Protein AF-A0A9X8VGD1-F1 (afdb_monomer_lite)

Secondary structure (DSSP, 8-state):
-HHHHHHHTT--GGGEEESS---TTS-----EEE--TTSPPP-GGG--BTTB--------SS---TT-SS------------

pLDDT: mean 96.86, std 1.47, range [90.81, 98.56]

Structure (mmCIF, N/CA/C/O backbone):
data_AF-A0A9X8VGD1-F1
#
_entry.id   AF-A0A9X8VGD1-F1
#
loop_
_atom_site.group_PDB
_atom_site.id
_atom_site.type_symbol
_atom_site.label_atom_id
_atom_site.label_alt_id
_atom_site.label_comp_id
_atom_site.label_asym_id
_atom_site.label_entity_id
_atom_site.label_seq_id
_atom_site.pdbx_PDB_ins_code
_atom_site.Cartn_x
_atom_site.Cartn_y
_atom_site.Cartn_z
_atom_site.occupancy
_atom_site.B_iso_or_equiv
_atom_site.auth_seq_id
_atom_site.auth_comp_id
_atom_site.auth_asym_id
_atom_site.auth_atom_id
_atom_site.pdbx_PDB_model_num
ATOM 1 N N . VAL A 1 1 ? 2.032 -7.956 2.233 1.00 96.06 1 VAL A N 1
ATOM 2 C CA . VAL A 1 1 ? 1.451 -7.510 0.941 1.00 96.06 1 VAL A CA 1
ATOM 3 C C . VAL A 1 1 ? 2.516 -7.017 -0.035 1.00 96.06 1 VAL A C 1
ATOM 5 O O . VAL A 1 1 ? 2.634 -7.615 -1.094 1.00 96.06 1 VAL A O 1
ATOM 8 N N . ALA A 1 2 ? 3.334 -6.010 0.312 1.00 97.56 2 ALA A N 1
ATOM 9 C CA . ALA A 1 2 ? 4.347 -5.444 -0.596 1.00 97.56 2 ALA A CA 1
ATOM 10 C C . ALA A 1 2 ? 5.275 -6.489 -1.255 1.00 97.56 2 ALA A C 1
ATOM 12 O O . ALA A 1 2 ? 5.424 -6.483 -2.473 1.00 97.56 2 ALA A O 1
ATOM 13 N N . ASP A 1 3 ? 5.827 -7.430 -0.483 1.00 97.88 3 ASP A N 1
ATOM 14 C CA . ASP A 1 3 ? 6.699 -8.484 -1.032 1.00 97.88 3 ASP A CA 1
ATOM 15 C C . ASP A 1 3 ? 5.970 -9.430 -1.997 1.00 97.88 3 ASP A C 1
ATOM 17 O O . ASP A 1 3 ? 6.544 -9.865 -2.993 1.00 97.88 3 ASP A O 1
ATOM 21 N N . TYR A 1 4 ? 4.693 -9.724 -1.738 1.00 98.25 4 TYR A N 1
ATOM 22 C CA . TYR A 1 4 ? 3.869 -10.554 -2.620 1.00 98.25 4 TYR A CA 1
ATOM 23 C C . TYR A 1 4 ? 3.563 -9.834 -3.933 1.00 98.25 4 TYR A C 1
ATOM 25 O O . TYR A 1 4 ? 3.681 -10.440 -4.993 1.00 98.25 4 TYR A O 1
ATOM 33 N N . LEU A 1 5 ? 3.260 -8.533 -3.878 1.00 98.25 5 LEU A N 1
ATOM 34 C CA . LEU A 1 5 ? 3.106 -7.698 -5.073 1.00 98.25 5 LEU A CA 1
ATOM 35 C C . LEU A 1 5 ? 4.405 -7.635 -5.888 1.00 98.25 5 LEU A C 1
ATOM 37 O O . LEU A 1 5 ? 4.363 -7.702 -7.114 1.00 98.25 5 LEU A O 1
ATOM 41 N N . ALA A 1 6 ? 5.560 -7.549 -5.221 1.00 98.19 6 ALA A N 1
ATOM 42 C CA . ALA A 1 6 ? 6.861 -7.550 -5.886 1.00 98.19 6 ALA 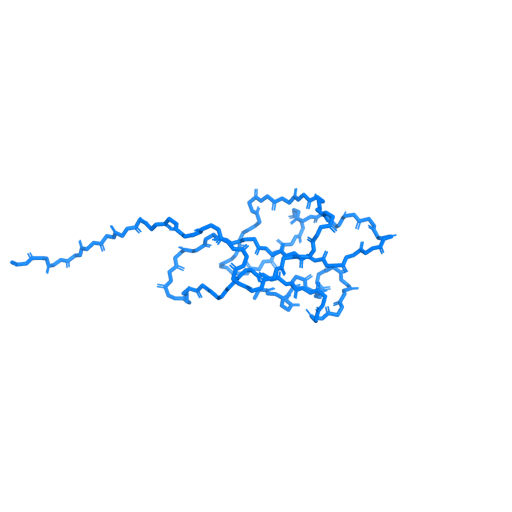A CA 1
ATOM 43 C C . ALA A 1 6 ? 7.103 -8.859 -6.652 1.00 98.19 6 ALA A C 1
ATOM 45 O O . ALA A 1 6 ? 7.461 -8.832 -7.830 1.00 98.19 6 ALA A O 1
ATOM 46 N N . ARG A 1 7 ? 6.852 -9.999 -5.993 1.00 98.06 7 ARG A N 1
ATOM 47 C CA . ARG A 1 7 ? 6.960 -11.336 -6.595 1.00 98.06 7 ARG A CA 1
ATOM 48 C C . ARG A 1 7 ? 5.992 -11.502 -7.762 1.00 98.06 7 ARG A C 1
ATOM 50 O O . ARG A 1 7 ? 6.422 -11.913 -8.833 1.00 98.06 7 ARG A O 1
ATOM 57 N N . PHE A 1 8 ? 4.728 -11.125 -7.575 1.00 98.00 8 PHE A N 1
ATOM 58 C CA . PHE A 1 8 ? 3.697 -11.184 -8.613 1.00 98.00 8 PHE A CA 1
ATOM 59 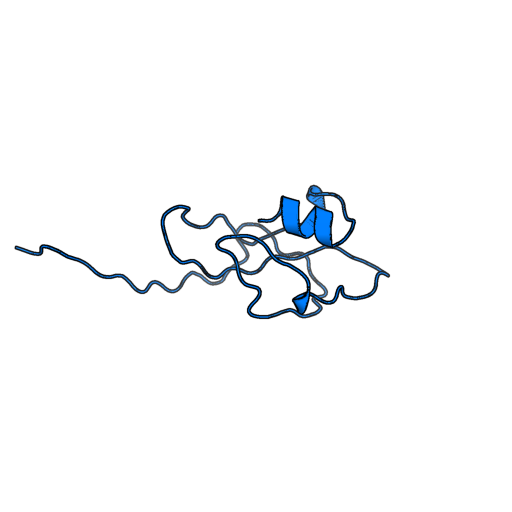C C . PHE A 1 8 ? 4.087 -10.387 -9.864 1.00 98.00 8 PHE A C 1
ATOM 61 O O . PHE A 1 8 ? 3.970 -10.883 -10.978 1.00 98.00 8 PHE A O 1
ATOM 68 N N . ALA A 1 9 ? 4.613 -9.176 -9.684 1.00 97.12 9 ALA A N 1
ATOM 69 C CA . ALA A 1 9 ? 5.026 -8.315 -10.788 1.00 97.12 9 ALA A CA 1
ATOM 70 C C . ALA A 1 9 ? 6.443 -8.609 -11.326 1.00 97.12 9 ALA A C 1
ATOM 72 O O . ALA A 1 9 ? 6.924 -7.899 -12.216 1.00 97.12 9 ALA A O 1
ATOM 73 N N . GLY A 1 10 ? 7.150 -9.608 -10.785 1.00 96.75 10 GLY A N 1
ATOM 74 C CA . GLY A 1 10 ? 8.517 -9.936 -11.199 1.00 96.75 10 GLY A CA 1
ATOM 75 C C . GLY A 1 10 ? 9.489 -8.761 -11.022 1.00 96.75 10 GLY A C 1
ATOM 76 O O . GLY A 1 10 ? 10.271 -8.438 -11.925 1.00 96.75 10 GLY A O 1
ATOM 77 N N . ILE A 1 11 ? 9.401 -8.060 -9.889 1.00 97.44 11 ILE A N 1
ATOM 78 C CA . ILE A 1 11 ? 10.277 -6.938 -9.530 1.00 97.44 11 ILE A CA 1
ATOM 79 C C . ILE A 1 11 ? 10.895 -7.134 -8.147 1.00 97.44 11 ILE A C 1
ATOM 81 O O . ILE A 1 11 ? 10.398 -7.873 -7.303 1.00 97.44 11 ILE A O 1
ATOM 85 N N . HIS A 1 12 ? 11.995 -6.427 -7.895 1.00 97.81 12 HIS A N 1
ATOM 86 C CA . HIS A 1 12 ? 12.641 -6.428 -6.588 1.00 97.81 12 HIS A CA 1
ATOM 87 C C . HIS A 1 12 ? 11.743 -5.770 -5.522 1.00 97.81 12 HIS A C 1
ATOM 89 O O . HIS A 1 12 ? 11.126 -4.743 -5.798 1.00 97.81 12 HIS A O 1
ATOM 95 N N . ALA A 1 13 ? 11.737 -6.278 -4.283 1.00 96.94 13 ALA A N 1
ATOM 96 C CA . ALA A 1 13 ? 10.908 -5.758 -3.181 1.00 96.94 13 ALA A CA 1
ATOM 97 C C . ALA A 1 13 ? 11.055 -4.237 -2.965 1.00 96.94 13 ALA A C 1
ATOM 99 O O . ALA A 1 13 ? 10.068 -3.519 -2.871 1.00 96.94 13 ALA A O 1
ATOM 100 N N . ARG A 1 14 ? 12.293 -3.718 -3.016 1.00 96.62 14 ARG A N 1
ATOM 101 C CA . ARG A 1 14 ? 12.611 -2.268 -2.973 1.00 96.62 14 ARG A CA 1
ATOM 102 C C . ARG A 1 14 ? 11.901 -1.395 -4.025 1.00 96.62 14 ARG A C 1
ATOM 104 O O . ARG A 1 14 ? 11.870 -0.169 -3.889 1.00 96.62 14 ARG A O 1
ATOM 111 N N . SER A 1 15 ? 11.410 -2.005 -5.105 1.00 97.81 15 SER A N 1
ATOM 112 C CA . SER A 1 15 ? 10.659 -1.330 -6.167 1.00 97.81 15 SER A CA 1
ATOM 113 C C . SER A 1 15 ? 9.183 -1.155 -5.810 1.00 97.81 15 SER A C 1
ATOM 115 O O . SER A 1 15 ? 8.485 -0.425 -6.508 1.00 97.81 15 SER A O 1
ATOM 117 N N . VAL A 1 16 ? 8.707 -1.781 -4.733 1.00 98.25 16 VAL A N 1
ATOM 118 C CA . VAL A 1 16 ? 7.374 -1.562 -4.174 1.00 98.25 16 VAL A CA 1
ATOM 119 C C . VAL A 1 16 ? 7.462 -0.506 -3.081 1.00 98.25 16 VAL A C 1
ATOM 121 O O . VAL A 1 16 ? 8.375 -0.495 -2.260 1.00 98.25 16 VAL A O 1
ATOM 124 N N . SER A 1 17 ? 6.521 0.425 -3.094 1.00 98.12 17 SER A N 1
ATOM 125 C CA . S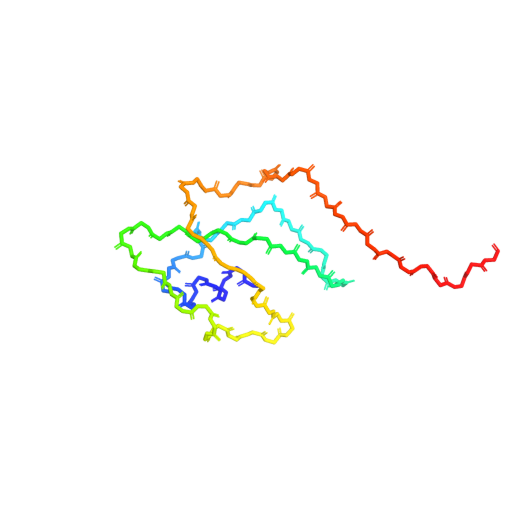ER A 1 17 ? 6.464 1.542 -2.158 1.00 98.12 17 SER A CA 1
ATOM 126 C C . SER A 1 17 ? 5.031 1.831 -1.742 1.00 98.12 17 SER A C 1
ATOM 128 O O . SER A 1 17 ? 4.089 1.382 -2.388 1.00 98.12 17 SER A O 1
ATOM 130 N N . TYR A 1 18 ? 4.867 2.549 -0.640 1.00 98.12 18 TYR A N 1
ATOM 131 C CA . TYR A 1 18 ? 3.579 2.879 -0.042 1.00 98.12 18 TYR A CA 1
ATOM 132 C C . TYR A 1 18 ? 3.732 4.143 0.810 1.00 98.12 18 TYR A C 1
ATOM 134 O O . TYR A 1 18 ? 4.850 4.557 1.123 1.00 98.12 18 TYR A O 1
ATOM 142 N N . ALA A 1 19 ? 2.615 4.777 1.167 1.00 97.81 19 ALA A N 1
ATOM 143 C CA . ALA A 1 19 ? 2.637 6.046 1.898 1.00 97.81 19 ALA A CA 1
ATOM 144 C C . ALA A 1 19 ? 2.849 5.891 3.417 1.00 97.81 19 ALA A C 1
ATOM 146 O O . ALA A 1 19 ? 3.265 6.832 4.083 1.00 97.81 19 ALA A O 1
ATOM 147 N N . GLY A 1 20 ? 2.592 4.716 3.984 1.00 96.81 20 GLY A N 1
ATOM 148 C CA . GLY A 1 20 ? 2.796 4.429 5.406 1.00 96.81 20 GLY A CA 1
ATOM 149 C C . GLY A 1 20 ? 2.362 3.011 5.749 1.00 96.81 20 GLY A C 1
ATOM 150 O O . GLY A 1 20 ? 1.796 2.330 4.900 1.00 96.81 20 GLY A O 1
ATOM 151 N N . LEU A 1 21 ? 2.621 2.556 6.969 1.00 97.62 21 LEU A N 1
ATOM 152 C CA . LEU A 1 21 ? 2.066 1.288 7.440 1.00 97.62 21 LEU A CA 1
ATOM 153 C C . LEU A 1 21 ? 0.581 1.459 7.800 1.00 97.62 21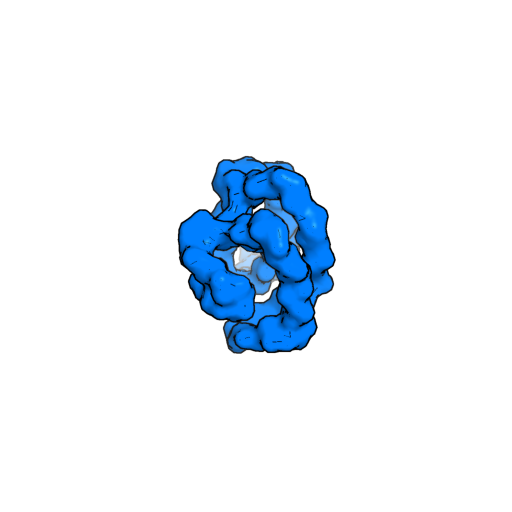 LEU A C 1
ATOM 155 O O . LEU A 1 21 ? 0.093 2.579 7.975 1.00 97.62 21 LEU A O 1
ATOM 159 N N . LYS A 1 22 ? -0.134 0.341 7.854 1.00 98.06 22 LYS A N 1
ATOM 160 C CA . LYS A 1 22 ? -1.537 0.247 8.259 1.00 98.06 22 LYS A CA 1
ATOM 161 C C . LYS A 1 22 ? -1.667 -0.804 9.354 1.00 98.06 22 LYS A C 1
ATOM 163 O O . LYS A 1 22 ? -0.813 -1.689 9.456 1.00 98.06 22 LYS A O 1
ATOM 168 N N . ASP A 1 23 ? -2.703 -0.678 10.172 1.00 98.00 23 ASP A N 1
ATOM 169 C CA . ASP A 1 23 ? -2.924 -1.559 11.313 1.00 98.00 23 ASP A CA 1
ATOM 170 C C . ASP A 1 23 ? -3.135 -3.003 10.862 1.00 98.00 23 ASP A C 1
ATOM 172 O O . ASP A 1 23 ? -3.910 -3.287 9.951 1.00 98.00 23 ASP A O 1
ATOM 176 N N . ARG A 1 24 ? -2.445 -3.936 11.525 1.00 95.19 24 ARG A N 1
ATOM 177 C CA . ARG A 1 24 ? -2.575 -5.371 11.234 1.00 95.19 24 ARG A CA 1
ATOM 178 C C . ARG A 1 24 ? -3.944 -5.920 11.636 1.00 95.19 24 ARG A C 1
ATOM 180 O O . ARG A 1 24 ? -4.442 -6.843 11.004 1.00 95.19 24 ARG A O 1
ATOM 187 N N . HIS A 1 25 ? -4.514 -5.381 12.708 1.00 97.31 25 HIS A N 1
ATOM 188 C CA . HIS A 1 25 ? -5.772 -5.833 13.297 1.00 97.31 25 HIS A CA 1
ATOM 189 C C . HIS A 1 25 ? -6.912 -4.870 12.947 1.00 97.31 25 HIS A C 1
ATOM 191 O O . HIS A 1 25 ? -7.588 -4.346 13.827 1.00 97.31 25 HIS A O 1
ATOM 197 N N . ALA A 1 26 ? -7.091 -4.611 11.653 1.00 97.94 26 ALA A N 1
ATOM 198 C CA . ALA A 1 26 ? -8.165 -3.791 11.107 1.00 97.94 26 ALA A CA 1
ATOM 199 C C . ALA A 1 26 ? -8.437 -4.180 9.646 1.00 97.94 26 ALA A C 1
ATOM 201 O O . ALA A 1 26 ? -7.600 -4.805 8.993 1.00 97.94 26 ALA A O 1
ATOM 202 N N . VAL A 1 27 ? -9.586 -3.762 9.114 1.00 98.19 27 VAL A N 1
ATOM 203 C CA . VAL A 1 27 ? -9.812 -3.728 7.663 1.00 98.19 27 VAL A CA 1
ATOM 204 C C . VAL A 1 27 ? -9.244 -2.410 7.152 1.00 98.19 27 VAL A C 1
ATOM 206 O O . VAL A 1 27 ? -9.643 -1.346 7.626 1.00 98.19 27 VAL A O 1
ATOM 209 N N . THR A 1 28 ? -8.280 -2.467 6.232 1.00 98.44 28 THR A N 1
ATOM 210 C CA . THR A 1 28 ? -7.572 -1.270 5.761 1.00 98.44 28 THR A CA 1
ATOM 211 C C . THR A 1 28 ? -7.519 -1.216 4.244 1.00 98.44 28 THR A C 1
ATOM 213 O O . THR A 1 28 ? -7.269 -2.219 3.582 1.00 98.44 28 THR A O 1
ATOM 216 N N . GLU A 1 29 ? -7.724 -0.017 3.705 1.00 98.38 29 GLU A N 1
ATOM 217 C CA . GLU A 1 29 ? -7.505 0.287 2.296 1.00 98.38 29 GLU A CA 1
ATOM 218 C C . GLU A 1 29 ? -6.230 1.123 2.153 1.00 98.38 29 GLU A C 1
ATOM 220 O O . GLU A 1 29 ? -5.979 2.074 2.904 1.00 98.38 29 GLU A O 1
ATOM 225 N N . GLN A 1 30 ? -5.381 0.748 1.200 1.00 98.00 30 GLN A N 1
ATOM 226 C CA . GLN A 1 30 ? -4.122 1.430 0.953 1.00 98.00 30 GLN A CA 1
ATOM 227 C C . GLN A 1 30 ? -3.664 1.260 -0.495 1.00 98.00 30 GLN A C 1
ATOM 229 O O . GLN A 1 30 ? -3.724 0.181 -1.074 1.00 98.00 30 GLN A O 1
ATOM 234 N N . TRP A 1 31 ? -3.059 2.322 -1.021 1.00 97.88 31 TRP A N 1
ATOM 235 C CA . TRP A 1 31 ? -2.273 2.281 -2.245 1.00 97.88 31 TRP A CA 1
ATOM 236 C C . TRP A 1 31 ? -0.870 1.696 -2.045 1.00 97.88 31 TRP A C 1
ATOM 238 O O . TRP A 1 31 ? -0.115 2.114 -1.160 1.00 97.88 31 TRP A O 1
ATOM 248 N N . PHE A 1 32 ? -0.488 0.813 -2.967 1.00 98.25 32 PHE A N 1
ATOM 249 C CA . PHE A 1 32 ? 0.895 0.429 -3.234 1.00 98.25 32 PHE A CA 1
ATOM 250 C C . PHE A 1 32 ? 1.325 0.983 -4.597 1.00 98.25 32 PHE A C 1
ATOM 252 O O . PHE A 1 32 ? 0.538 1.047 -5.537 1.00 98.25 32 PHE A O 1
ATOM 259 N N . CYS A 1 33 ? 2.590 1.371 -4.721 1.00 98.06 33 CYS A N 1
ATOM 260 C CA . CYS A 1 33 ? 3.188 1.862 -5.956 1.00 98.06 33 CYS A CA 1
ATOM 261 C C . CYS A 1 33 ? 4.342 0.945 -6.363 1.00 98.06 33 CYS A C 1
ATOM 263 O O . CYS A 1 33 ? 5.321 0.803 -5.624 1.00 98.06 33 CYS A O 1
ATOM 265 N N . LEU A 1 34 ? 4.210 0.329 -7.538 1.00 98.12 34 LEU A N 1
ATOM 266 C CA . LEU A 1 34 ? 5.188 -0.584 -8.120 1.00 98.12 34 LEU A CA 1
ATOM 267 C C . LEU A 1 34 ? 5.998 0.157 -9.190 1.00 98.12 34 LEU A C 1
ATOM 269 O O . LEU A 1 34 ? 5.461 0.596 -10.205 1.00 98.12 34 LEU A O 1
ATOM 273 N N . HIS A 1 35 ? 7.305 0.286 -8.978 1.00 97.62 35 HIS A N 1
ATOM 274 C CA . HIS A 1 35 ? 8.210 0.915 -9.935 1.00 97.62 35 HIS A CA 1
ATOM 275 C C . HIS A 1 35 ? 8.553 -0.054 -11.078 1.00 97.62 35 HIS A C 1
ATOM 277 O O . HIS A 1 35 ? 9.394 -0.943 -10.924 1.00 97.62 35 HIS A O 1
ATOM 283 N N . MET A 1 36 ? 7.881 0.127 -12.220 1.00 95.81 36 MET A N 1
ATOM 284 C CA . MET A 1 36 ? 7.944 -0.755 -13.396 1.00 95.81 36 MET A CA 1
ATOM 285 C C . MET A 1 36 ? 8.163 0.038 -14.705 1.00 95.81 36 MET A C 1
ATOM 287 O O . MET A 1 36 ? 7.291 0.038 -15.580 1.00 95.81 36 MET A O 1
ATOM 291 N N . PRO A 1 37 ? 9.286 0.770 -14.850 1.00 95.06 37 PRO A N 1
ATOM 292 C CA . PRO A 1 37 ? 9.567 1.541 -16.061 1.00 95.06 37 PRO A CA 1
ATOM 293 C C . PRO A 1 37 ? 9.741 0.613 -17.270 1.00 95.06 37 PRO A C 1
ATOM 295 O O . PRO A 1 37 ? 10.407 -0.415 -17.167 1.00 95.06 37 PRO A O 1
ATOM 298 N N . GLY A 1 38 ? 9.126 0.968 -18.402 1.00 93.44 38 GLY A N 1
ATOM 299 C CA . GLY A 1 38 ? 9.233 0.213 -19.659 1.00 93.44 38 GLY A CA 1
ATOM 300 C C . GLY A 1 38 ? 8.592 -1.181 -19.656 1.00 93.44 38 GLY A C 1
ATOM 301 O O . GLY A 1 38 ? 8.698 -1.887 -20.649 1.00 93.44 38 GLY A O 1
ATOM 302 N N . LYS A 1 39 ? 7.938 -1.589 -18.562 1.00 93.38 39 LYS A N 1
ATOM 303 C CA . LYS A 1 39 ? 7.171 -2.839 -18.478 1.00 93.38 39 LYS A CA 1
ATOM 304 C C . LYS A 1 39 ? 5.691 -2.552 -18.659 1.00 93.38 39 LYS A C 1
ATOM 306 O O . LYS A 1 39 ? 5.233 -1.511 -18.182 1.00 93.38 39 LYS A O 1
ATOM 311 N N . ASP A 1 40 ? 4.949 -3.493 -19.231 1.00 94.12 40 ASP A N 1
ATOM 312 C CA . ASP A 1 40 ? 3.484 -3.467 -19.266 1.00 94.12 40 ASP A CA 1
ATOM 313 C C . ASP A 1 40 ? 2.867 -3.611 -17.873 1.00 94.12 40 ASP A C 1
ATOM 315 O O . ASP A 1 40 ? 3.525 -4.000 -16.905 1.00 94.12 40 ASP A O 1
ATOM 319 N N . THR A 1 41 ? 1.602 -3.206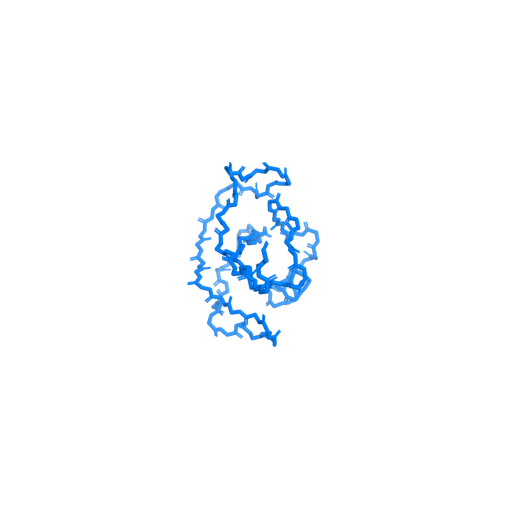 -17.748 1.00 94.69 41 THR A N 1
ATOM 320 C CA . THR A 1 41 ? 0.882 -3.291 -16.474 1.00 94.69 41 THR A CA 1
ATOM 321 C C . THR A 1 41 ? 0.443 -4.743 -16.300 1.00 94.69 41 THR A C 1
ATOM 323 O O . THR A 1 41 ? -0.262 -5.235 -17.180 1.00 94.69 41 THR A O 1
ATOM 326 N N . PRO A 1 42 ? 0.823 -5.437 -15.211 1.00 95.56 42 PRO A N 1
ATOM 327 C CA . PRO A 1 42 ? 0.301 -6.769 -14.941 1.00 95.56 42 PRO A CA 1
ATOM 328 C C . PRO A 1 42 ? -1.223 -6.741 -14.827 1.00 95.56 42 PRO A C 1
ATOM 330 O O . PRO A 1 42 ? -1.794 -5.775 -14.319 1.00 95.56 42 PRO A O 1
ATOM 333 N N . ASP A 1 43 ? -1.876 -7.821 -15.241 1.00 96.12 43 ASP A N 1
ATOM 334 C CA . ASP A 1 43 ? -3.299 -8.011 -14.982 1.00 96.12 43 ASP A CA 1
ATOM 335 C C . ASP A 1 43 ? -3.518 -8.320 -13.494 1.00 96.12 43 ASP A C 1
ATOM 337 O O . ASP A 1 43 ? -3.415 -9.465 -13.050 1.00 96.12 43 ASP A O 1
ATOM 341 N N . PHE A 1 44 ? -3.785 -7.276 -12.706 1.00 96.12 44 PHE A N 1
ATOM 342 C CA . PHE A 1 44 ? -3.966 -7.391 -11.260 1.00 96.12 44 PHE A CA 1
ATOM 343 C C . PHE A 1 44 ? -5.208 -8.187 -10.850 1.00 96.12 44 PHE A C 1
ATOM 345 O O . PHE A 1 44 ? -5.267 -8.601 -9.695 1.00 96.12 44 PHE A O 1
ATOM 352 N N . SER A 1 45 ? -6.145 -8.483 -11.761 1.00 94.69 45 SER A N 1
ATOM 353 C CA . SER A 1 45 ? -7.260 -9.395 -11.456 1.00 94.69 45 SER A CA 1
ATOM 354 C C . SER A 1 45 ? -6.780 -10.817 -11.130 1.00 94.69 45 SER A C 1
ATOM 356 O O . SER A 1 45 ? -7.469 -11.579 -10.457 1.00 94.69 45 SER A O 1
ATOM 358 N N . ARG A 1 46 ? -5.557 -11.164 -11.554 1.00 96.62 46 ARG A N 1
ATOM 359 C CA . ARG A 1 46 ? -4.908 -12.457 -11.298 1.00 96.62 46 ARG A CA 1
ATOM 360 C C . ARG A 1 46 ? -4.089 -12.485 -10.008 1.00 96.62 46 ARG A C 1
ATOM 362 O O . ARG A 1 46 ? -3.520 -13.525 -9.678 1.00 96.62 46 ARG A O 1
ATOM 369 N N . PHE A 1 47 ? -3.962 -11.360 -9.304 1.00 97.56 47 PHE A N 1
ATOM 370 C CA . PHE A 1 47 ? -3.256 -11.320 -8.030 1.00 97.56 47 PHE A CA 1
ATOM 371 C C . PHE A 1 47 ? -4.182 -11.791 -6.909 1.00 97.56 47 PHE A C 1
ATOM 373 O O . PHE A 1 47 ? -5.147 -11.117 -6.565 1.00 97.56 47 PHE A O 1
ATOM 380 N N . THR A 1 48 ? -3.847 -12.926 -6.302 1.00 96.50 48 THR A N 1
ATOM 381 C CA . THR A 1 48 ? -4.578 -13.474 -5.156 1.00 96.50 48 THR A CA 1
ATOM 382 C C . THR A 1 48 ? -3.674 -13.540 -3.934 1.00 96.50 48 THR A C 1
ATOM 384 O O . THR A 1 48 ? -2.565 -14.075 -4.002 1.00 96.50 48 THR A O 1
ATOM 387 N N . LEU A 1 49 ? -4.160 -13.040 -2.802 1.00 97.44 49 LEU A N 1
ATOM 388 C CA . LEU A 1 49 ? -3.505 -13.164 -1.505 1.00 97.44 49 LEU A CA 1
ATOM 389 C C . LEU A 1 49 ? -4.586 -13.261 -0.430 1.00 97.44 49 LEU A C 1
ATOM 391 O O . LEU A 1 49 ? -5.480 -12.424 -0.384 1.00 97.44 49 LEU A O 1
ATOM 395 N N . GLU A 1 50 ? -4.505 -14.273 0.429 1.00 97.00 50 GLU A N 1
ATOM 396 C CA . GLU A 1 50 ? -5.466 -14.457 1.518 1.00 97.00 50 GLU A CA 1
ATOM 397 C C . GLU A 1 50 ? -5.566 -13.197 2.395 1.00 97.00 50 GLU A C 1
ATOM 399 O O . GLU A 1 50 ? -4.552 -12.607 2.781 1.00 97.00 50 GLU A O 1
ATOM 404 N N . GLY A 1 51 ? -6.799 -12.765 2.679 1.00 96.62 51 GLY A N 1
ATOM 405 C CA . GLY A 1 51 ? -7.073 -11.557 3.461 1.00 96.62 51 GLY A CA 1
ATOM 406 C C . GLY A 1 51 ? -6.760 -10.239 2.741 1.00 96.62 51 GLY A C 1
ATOM 407 O O . GLY A 1 51 ? -6.661 -9.205 3.397 1.00 96.62 51 GLY A O 1
ATOM 408 N N . CYS A 1 52 ? -6.562 -10.250 1.419 1.00 97.56 52 CYS A N 1
ATOM 409 C CA . CYS A 1 52 ? -6.303 -9.063 0.605 1.00 97.56 52 CYS A CA 1
ATOM 410 C C . CYS A 1 52 ? -7.109 -9.099 -0.700 1.00 97.56 52 CYS A C 1
ATOM 412 O O . CYS A 1 52 ? -7.255 -10.145 -1.325 1.00 97.56 52 CYS A O 1
ATOM 414 N N . GLU A 1 53 ? -7.546 -7.929 -1.156 1.00 97.19 53 GLU A N 1
ATOM 415 C CA . GLU A 1 53 ? -8.246 -7.744 -2.428 1.00 97.19 53 GLU A CA 1
ATOM 416 C C . GLU A 1 53 ? -7.666 -6.530 -3.166 1.00 97.19 53 GLU A C 1
ATOM 418 O O . GLU A 1 53 ? -7.268 -5.542 -2.540 1.00 97.19 53 GLU A O 1
ATOM 423 N N . VAL A 1 54 ? -7.597 -6.597 -4.499 1.00 97.75 54 VAL A N 1
ATOM 424 C CA . VAL A 1 54 ? -7.241 -5.440 -5.330 1.00 97.75 54 VAL A CA 1
ATOM 425 C C . VAL A 1 54 ? -8.512 -4.704 -5.729 1.00 97.75 54 VAL A C 1
ATOM 427 O O . VAL A 1 54 ? -9.273 -5.190 -6.556 1.00 97.75 54 VAL A O 1
ATOM 430 N N . LEU A 1 55 ? -8.698 -3.499 -5.190 1.00 97.81 55 LEU A N 1
ATOM 431 C CA . LEU A 1 55 ? -9.858 -2.660 -5.509 1.00 97.81 55 LEU A CA 1
ATOM 432 C C . LEU A 1 55 ? -9.661 -1.834 -6.790 1.00 97.81 55 LEU A C 1
ATOM 434 O O . LEU A 1 55 ? -10.606 -1.579 -7.530 1.00 97.81 55 LEU A O 1
ATOM 438 N N . SER A 1 56 ? -8.433 -1.371 -7.047 1.00 96.88 56 SER A N 1
ATOM 439 C CA . SER A 1 56 ? -8.115 -0.505 -8.187 1.00 96.88 56 SER A CA 1
ATOM 440 C C . SER A 1 56 ? -6.631 -0.558 -8.549 1.00 96.88 56 SER A C 1
ATOM 442 O O . SER A 1 56 ? -5.773 -0.820 -7.703 1.00 96.88 56 SER A O 1
ATOM 444 N N . SER A 1 57 ? -6.315 -0.277 -9.816 1.00 96.81 57 SER A N 1
ATOM 445 C CA . SER A 1 57 ? -4.943 -0.103 -10.292 1.00 96.81 57 SER A CA 1
ATOM 446 C C . SER A 1 57 ? -4.873 0.944 -11.406 1.00 96.81 57 SER A C 1
ATOM 448 O O . SER A 1 57 ? -5.770 1.049 -12.239 1.00 96.81 57 SER A O 1
ATOM 450 N N . ALA A 1 58 ? -3.801 1.738 -11.418 1.00 95.75 58 ALA A N 1
ATOM 451 C CA . ALA A 1 58 ? -3.561 2.758 -12.434 1.00 95.7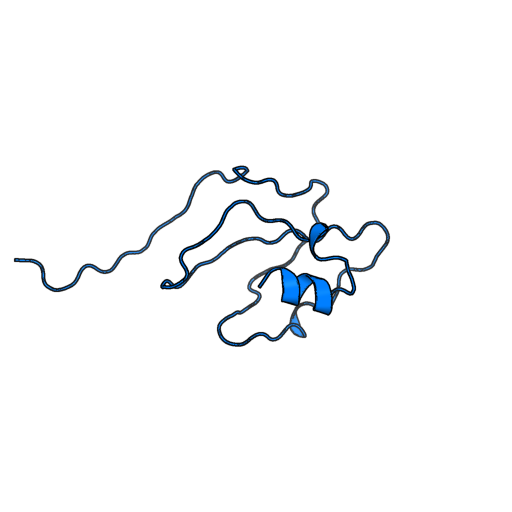5 58 ALA A CA 1
ATOM 452 C C . ALA A 1 58 ? -2.061 3.049 -12.582 1.00 95.75 58 ALA A C 1
ATOM 454 O O . ALA A 1 58 ? -1.269 2.839 -11.659 1.00 95.75 58 ALA A O 1
ATOM 455 N N . ARG A 1 59 ? -1.660 3.576 -13.745 1.00 95.62 59 ARG A N 1
ATOM 456 C CA . ARG A 1 59 ? -0.307 4.109 -13.959 1.00 95.62 59 ARG A CA 1
ATOM 457 C C . ARG A 1 59 ? -0.152 5.443 -13.240 1.00 95.62 59 ARG A C 1
ATOM 459 O O . ARG A 1 59 ? -1.036 6.292 -13.281 1.00 95.62 59 ARG A O 1
ATOM 466 N N . HIS A 1 60 ? 1.017 5.656 -12.649 1.00 95.12 60 HIS A N 1
ATOM 467 C CA . HIS A 1 60 ? 1.380 6.929 -12.046 1.00 95.12 60 HIS A CA 1
ATOM 468 C C . HIS A 1 60 ? 2.851 7.251 -12.323 1.00 95.12 60 HIS A C 1
ATOM 470 O O . HIS A 1 60 ? 3.695 6.356 -12.324 1.00 95.12 60 HIS A O 1
ATOM 476 N N . LEU A 1 61 ? 3.158 8.528 -12.572 1.00 94.06 61 LEU A N 1
ATOM 477 C CA . LEU A 1 61 ? 4.505 8.973 -12.956 1.00 94.06 61 LEU A CA 1
ATOM 478 C C . LEU A 1 61 ? 5.454 9.131 -11.764 1.00 94.06 61 LEU A C 1
ATOM 480 O O . LEU A 1 61 ? 6.670 9.120 -11.936 1.00 94.06 61 LEU A O 1
ATOM 484 N N . ARG A 1 62 ? 4.921 9.324 -10.554 1.00 94.31 62 ARG A N 1
ATOM 485 C CA . ARG A 1 62 ? 5.727 9.589 -9.359 1.00 94.31 62 ARG A CA 1
ATOM 486 C C . ARG A 1 62 ? 5.708 8.391 -8.423 1.00 94.31 62 ARG A C 1
ATOM 488 O O . ARG A 1 62 ? 4.680 7.763 -8.207 1.00 94.31 62 ARG A O 1
ATOM 495 N N . LYS A 1 63 ? 6.854 8.097 -7.815 1.00 94.69 63 LYS A N 1
ATOM 496 C CA . LYS A 1 63 ? 6.936 7.095 -6.749 1.00 94.69 63 LYS A CA 1
ATOM 497 C C . LYS A 1 63 ? 6.150 7.570 -5.522 1.00 94.69 63 LYS A C 1
ATOM 499 O O . LYS A 1 63 ? 6.309 8.718 -5.098 1.00 94.69 63 LYS A O 1
ATOM 504 N N . MET A 1 64 ? 5.376 6.678 -4.908 1.00 95.62 64 MET A N 1
ATOM 505 C CA . MET A 1 64 ? 4.766 6.935 -3.602 1.00 95.62 64 MET A CA 1
ATOM 506 C C . MET A 1 64 ? 5.843 6.900 -2.511 1.00 95.62 64 MET A C 1
ATOM 508 O O . MET A 1 64 ? 6.601 5.938 -2.404 1.00 95.62 64 MET A O 1
ATOM 512 N N . ARG A 1 65 ? 5.950 7.967 -1.717 1.00 95.38 65 ARG A N 1
ATOM 513 C CA . ARG A 1 65 ? 6.920 8.073 -0.616 1.00 95.38 65 ARG A CA 1
ATOM 514 C C . ARG A 1 65 ? 6.202 7.951 0.722 1.00 95.38 65 ARG A C 1
ATOM 516 O O . ARG A 1 65 ? 5.034 8.319 0.823 1.00 95.38 65 ARG A O 1
ATOM 523 N N . ILE A 1 66 ? 6.922 7.495 1.741 1.00 97.31 66 ILE A N 1
ATOM 524 C CA . ILE A 1 66 ? 6.433 7.505 3.122 1.00 97.31 66 ILE A CA 1
ATOM 525 C C . ILE A 1 66 ? 6.038 8.937 3.512 1.00 97.31 66 ILE A C 1
ATOM 527 O O . ILE A 1 66 ? 6.737 9.888 3.164 1.00 97.31 66 ILE A O 1
ATOM 531 N N . GLY A 1 67 ? 4.896 9.084 4.181 1.00 95.75 67 GLY A N 1
ATOM 532 C CA . GLY A 1 67 ? 4.306 10.366 4.564 1.00 95.75 67 GLY A CA 1
ATOM 533 C C . GLY A 1 67 ? 3.552 11.083 3.440 1.00 95.75 67 GLY A C 1
ATOM 534 O O . GLY A 1 67 ? 2.878 12.071 3.707 1.00 95.75 67 GLY A O 1
ATOM 535 N N . ASN A 1 68 ? 3.599 10.592 2.196 1.00 94.75 68 ASN A N 1
ATOM 536 C CA . ASN A 1 68 ? 2.919 11.223 1.062 1.00 94.75 68 ASN A CA 1
ATOM 537 C C . ASN A 1 68 ? 1.458 10.754 0.933 1.00 94.75 68 ASN A C 1
ATOM 539 O O . ASN A 1 68 ? 1.067 10.130 -0.054 1.00 94.75 68 ASN A O 1
ATOM 543 N N . LEU A 1 69 ? 0.669 11.022 1.971 1.00 96.25 69 LEU A N 1
ATOM 544 C CA . LEU A 1 69 ? -0.779 10.848 2.013 1.00 96.25 69 LEU A CA 1
ATOM 545 C C . LEU A 1 69 ? -1.409 12.093 2.638 1.00 96.25 69 LEU A C 1
ATOM 547 O O . LEU A 1 69 ? -0.832 12.692 3.539 1.00 96.25 69 LEU A O 1
ATOM 551 N N . LYS A 1 70 ? -2.615 12.460 2.196 1.00 97.38 70 LYS A N 1
ATOM 552 C CA . LYS A 1 70 ? -3.369 13.564 2.813 1.00 97.38 70 LYS A CA 1
ATOM 553 C C . LYS A 1 70 ? -3.810 13.224 4.244 1.00 97.38 70 LYS A C 1
ATOM 555 O O . LYS A 1 70 ? -3.882 14.104 5.090 1.00 97.38 70 LYS A O 1
ATOM 560 N N . GLY A 1 71 ? -4.131 11.958 4.497 1.00 97.25 71 GLY A N 1
ATOM 561 C CA . GLY A 1 71 ? -4.624 11.461 5.777 1.00 97.25 71 GLY A CA 1
ATOM 562 C C . GLY A 1 71 ? -5.250 10.078 5.620 1.00 97.25 71 GLY A C 1
ATOM 563 O O . GLY A 1 71 ? -5.124 9.457 4.564 1.00 97.25 71 GLY A O 1
ATOM 564 N N . ASN A 1 72 ? -5.933 9.613 6.664 1.00 97.75 72 ASN A N 1
ATOM 565 C CA . ASN A 1 72 ? -6.716 8.378 6.646 1.00 97.75 72 ASN A CA 1
ATOM 566 C C . ASN A 1 72 ? -8.157 8.701 7.056 1.00 97.75 72 ASN A C 1
ATOM 568 O O . ASN A 1 72 ? -8.381 9.593 7.875 1.00 97.75 72 ASN A O 1
ATOM 572 N N . HIS A 1 73 ? -9.115 7.971 6.495 1.00 98.38 73 HIS A N 1
ATOM 573 C CA . HIS A 1 73 ? -10.498 7.986 6.951 1.00 98.38 73 HIS A CA 1
ATOM 574 C C . HIS A 1 73 ? -10.726 6.766 7.842 1.00 98.38 73 HIS A C 1
ATOM 576 O O . HIS A 1 73 ? -10.302 5.667 7.488 1.00 98.38 73 HIS A O 1
ATOM 582 N N . PHE A 1 74 ? -11.372 6.964 8.989 1.00 98.44 74 PHE A N 1
ATOM 583 C CA . PHE A 1 74 ? -11.645 5.897 9.945 1.00 98.44 74 PHE A CA 1
ATOM 584 C C . PHE A 1 74 ? -13.146 5.728 10.120 1.00 98.44 74 PHE A C 1
ATOM 586 O O . PHE A 1 74 ? -13.863 6.687 10.397 1.00 98.44 74 PHE A O 1
ATOM 593 N N . THR A 1 75 ? -13.595 4.483 10.030 1.00 98.56 75 THR A N 1
ATOM 594 C CA . THR A 1 75 ? -14.908 4.060 10.505 1.00 98.56 75 THR A CA 1
ATOM 595 C C . THR A 1 75 ? -14.668 3.134 11.684 1.00 98.56 75 THR A C 1
ATOM 597 O O . THR A 1 75 ? -14.071 2.070 11.534 1.00 98.56 75 THR A O 1
ATOM 600 N N . LEU A 1 76 ? -15.077 3.571 12.871 1.00 98.06 76 LEU A N 1
ATOM 601 C CA . LEU A 1 76 ? -14.838 2.862 14.123 1.00 98.06 76 LEU A CA 1
ATOM 602 C C . LEU A 1 76 ? -16.171 2.413 14.713 1.00 98.06 76 LEU A C 1
ATOM 604 O O . LEU A 1 76 ? -17.151 3.154 14.677 1.00 98.06 76 LEU A O 1
ATOM 608 N N . VAL A 1 77 ? -16.189 1.217 15.297 1.00 98.19 77 VAL A N 1
ATOM 609 C CA . VAL A 1 77 ? -17.317 0.727 16.091 1.00 98.19 77 VAL A CA 1
ATOM 610 C C . VAL A 1 77 ? -16.832 0.547 17.517 1.00 98.19 77 VAL A C 1
ATOM 612 O O . VAL A 1 77 ? -16.081 -0.382 17.812 1.00 98.19 77 VAL A O 1
ATOM 615 N N . LEU A 1 78 ? -17.267 1.441 18.398 1.00 97.81 78 LEU A N 1
ATOM 616 C CA . LEU A 1 78 ? -17.060 1.294 19.832 1.00 97.81 78 LEU A CA 1
ATOM 617 C C . LEU A 1 78 ? -18.138 0.363 20.391 1.00 97.81 78 LEU A C 1
ATOM 619 O O . LEU A 1 78 ? -19.314 0.469 20.045 1.00 97.81 78 LEU A O 1
ATOM 623 N N . ARG A 1 79 ? -17.730 -0.574 21.241 1.00 97.56 79 ARG A N 1
ATOM 624 C CA . ARG A 1 79 ? -18.617 -1.534 21.907 1.00 97.56 79 ARG A CA 1
ATOM 625 C C . ARG A 1 79 ? -18.450 -1.366 23.414 1.00 97.56 79 ARG A C 1
ATOM 627 O O . ARG A 1 79 ? -17.388 -0.938 23.846 1.00 97.56 79 ARG A O 1
ATOM 634 N N . GLN A 1 80 ? -19.475 -1.736 24.184 1.00 97.50 80 GLN A N 1
ATOM 635 C CA . GLN A 1 80 ? -19.434 -1.731 25.656 1.00 97.50 80 GLN A CA 1
ATOM 636 C C . GLN A 1 80 ? -19.144 -0.341 26.259 1.00 97.50 80 GLN A C 1
ATOM 638 O O . GLN A 1 80 ? -18.228 -0.185 27.059 1.00 97.50 80 GLN A O 1
ATOM 643 N N . ILE A 1 81 ? -19.922 0.673 25.864 1.00 96.31 81 ILE A N 1
ATOM 644 C CA . ILE A 1 81 ? -19.843 2.013 26.467 1.00 96.31 81 ILE A CA 1
ATOM 645 C C . ILE A 1 81 ? -20.725 2.053 27.723 1.00 96.31 81 ILE A C 1
ATOM 647 O O . ILE A 1 81 ? -21.869 1.598 27.670 1.00 96.31 81 ILE A O 1
ATOM 651 N N . SER A 1 82 ? -20.185 2.593 28.818 1.00 90.81 82 SER A N 1
ATOM 652 C CA . SER A 1 82 ? -20.845 2.797 30.117 1.00 90.81 82 SER A CA 1
ATOM 653 C C . SER A 1 82 ? -20.913 4.270 30.483 1.00 90.81 82 SER A C 1
ATOM 655 O O . SER A 1 82 ? -19.868 4.932 30.279 1.00 90.81 82 SER A O 1
#

Sequence (82 aa):
VADYLARFAGIHARSVSYAGLKDRHAVTEQWFCLHMPGKDTPDFSRFTLEGCEVLSSARHLRKMRIGNLKGNHFTLVLRQIS

Foldseek 3Di:
DLVLVCVQVVHDSVQKDFQEDDDPPDLDDGDIGGNDPPDDDDPCVPRDDPPDDDPDDDDDDDHHHHNPDPDDDDDDDDPDDD

InterPro domains:
  IPR001656 Pseudouridine synthase, TruD [PF01142] (2-81)
  IPR020103 Pseudouridine synthase, catalytic domain superfamily [SSF55120] (1-81)
  IPR020119 Pseudouridine synthase TruD, conserved site [PS01268] (20-33)
  IPR042214 Pseudouridine synthase, TruD, catalytic domain [G3DSA:3.30.2350.20] (1-82)
  IPR050170 tRNA pseudouridine synthase D [PTHR47811] (1-82)

Organism: Serratia marcescens (NCBI:txid615)

Radius of gyration: 15.05 Å; chains: 1; bounding box: 34×28×50 Å